Protein AF-A0A538GL56-F1 (afdb_monomer_lite)

Sequence (93 aa):
MAEDEQKLVEELQSELAKLKVSDLLLQTLYTVSSLGYHRLSGETKDLGQAKLAIDSLIALLPVLEGEVPEEALRDFRQVLANLQLAYASAASQ

Foldseek 3Di:
DVVVVVVVVVVVVVVVVPDDPLVVLLVVLVVLLVVLVVCLDDPNPDLVSVVVSLVSLVVCLVVCVVVDDPVSSVVSVVSSVVSVVSSVVSVVD

Secondary structure (DSSP, 8-state):
-HHHHHHHHHHHHHHHHH--HHHHHHHHHHHHHHHHHHTSSSTT--HHHHHHHHHHHHHHHHHTTTTS-HHHHHHHHHHHHHHHHHHHHHH--

Radius of gyration: 18.34 Å; chains: 1; bounding box: 36×18×61 Å

pLDDT: mean 95.4, std 5.4, range [62.28, 98.81]

Structure (mmCIF, N/CA/C/O backbone):
data_AF-A0A538GL56-F1
#
_entry.id   AF-A0A538GL56-F1
#
loop_
_atom_site.group_PDB
_atom_site.id
_atom_site.type_symbol
_atom_site.label_atom_id
_atom_site.label_alt_id
_atom_site.label_comp_id
_atom_site.label_asym_id
_atom_site.label_entity_id
_atom_site.label_seq_id
_atom_site.pdbx_PDB_ins_code
_atom_site.Cartn_x
_atom_site.Cartn_y
_atom_site.Cartn_z
_atom_site.occupancy
_atom_site.B_iso_or_equiv
_atom_site.auth_seq_id
_atom_site.auth_comp_id
_atom_site.auth_asym_id
_atom_site.auth_atom_id
_atom_site.pdbx_PDB_model_num
ATOM 1 N N . MET A 1 1 ? 1.270 10.072 39.791 1.00 62.28 1 MET A N 1
ATOM 2 C CA . MET A 1 1 ? 2.360 9.340 39.102 1.00 62.28 1 MET A CA 1
ATOM 3 C C . MET A 1 1 ? 1.891 7.965 38.636 1.00 62.28 1 MET A C 1
ATOM 5 O O . MET A 1 1 ? 1.675 7.839 37.445 1.00 62.28 1 ME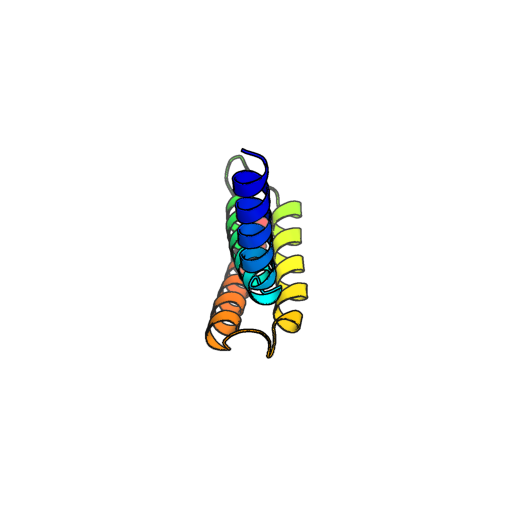T A O 1
ATOM 9 N N . ALA A 1 2 ? 1.638 6.979 39.512 1.00 74.94 2 ALA A N 1
ATOM 10 C CA . ALA A 1 2 ? 1.146 5.657 39.071 1.00 74.94 2 ALA A CA 1
ATOM 11 C C . ALA A 1 2 ? -0.277 5.689 38.464 1.00 74.94 2 ALA A C 1
ATOM 13 O O . ALA A 1 2 ? -0.540 5.012 37.479 1.00 74.94 2 ALA A O 1
ATOM 14 N N . GLU A 1 3 ? -1.179 6.511 39.010 1.00 78.62 3 GLU A N 1
ATOM 15 C CA . GLU A 1 3 ? -2.546 6.671 38.480 1.00 78.62 3 GLU A CA 1
ATOM 16 C C . GLU A 1 3 ? -2.582 7.424 37.137 1.00 78.62 3 GLU A C 1
ATOM 18 O O . GLU A 1 3 ? -3.414 7.127 36.285 1.00 78.62 3 GLU A O 1
ATOM 23 N N . ASP A 1 4 ? -1.670 8.379 36.927 1.00 86.56 4 ASP A N 1
ATOM 24 C CA . ASP A 1 4 ? -1.573 9.137 35.669 1.00 86.56 4 ASP A CA 1
ATOM 25 C C . ASP A 1 4 ? -1.024 8.256 34.538 1.00 86.56 4 ASP A C 1
ATOM 27 O O . ASP A 1 4 ? -1.504 8.314 33.409 1.00 86.56 4 ASP A O 1
ATOM 31 N N . GLU A 1 5 ? -0.050 7.397 34.855 1.00 89.12 5 GLU A N 1
ATOM 32 C CA . GLU A 1 5 ? 0.496 6.404 33.927 1.00 89.12 5 GLU A CA 1
ATOM 33 C C . GLU A 1 5 ? -0.549 5.340 33.561 1.00 89.12 5 GLU A C 1
ATOM 35 O O . GLU A 1 5 ? -0.682 4.989 32.391 1.00 89.12 5 GLU A O 1
ATOM 40 N N . GLN A 1 6 ? -1.354 4.886 34.528 1.00 90.44 6 GLN A N 1
ATOM 41 C CA . GLN A 1 6 ? -2.466 3.963 34.271 1.00 90.44 6 GLN A CA 1
ATOM 42 C C . GLN A 1 6 ? -3.524 4.574 33.347 1.00 90.44 6 GLN A C 1
ATOM 44 O O . GLN A 1 6 ? -3.898 3.939 32.364 1.00 90.44 6 GLN A O 1
ATOM 49 N N . LYS A 1 7 ? -3.946 5.821 33.595 1.00 91.50 7 LYS A N 1
ATOM 50 C CA . LYS A 1 7 ? -4.891 6.525 32.712 1.00 91.50 7 LYS A CA 1
ATOM 51 C C . LYS A 1 7 ? -4.346 6.692 31.298 1.00 91.50 7 LYS A C 1
ATOM 53 O O . LYS A 1 7 ? -5.069 6.446 30.340 1.00 91.50 7 LYS A O 1
ATOM 58 N N . LEU A 1 8 ? -3.067 7.045 31.160 1.00 93.69 8 LEU A N 1
ATOM 59 C CA . LEU A 1 8 ? -2.427 7.166 2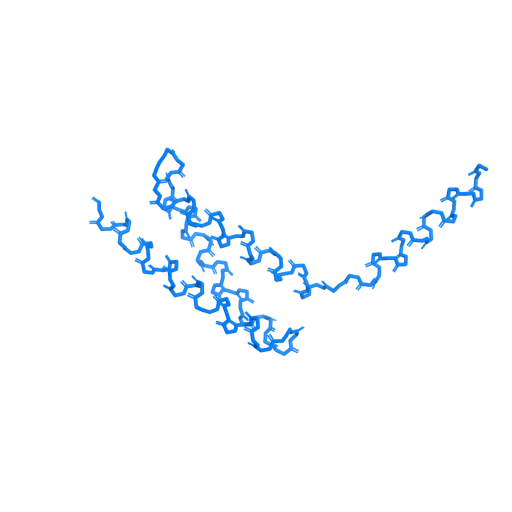9.850 1.00 93.69 8 LEU A CA 1
ATOM 60 C C . LEU A 1 8 ? -2.423 5.830 29.091 1.00 93.69 8 LEU A C 1
ATOM 62 O O . LEU A 1 8 ? -2.672 5.800 27.887 1.00 93.69 8 LEU A O 1
ATOM 66 N N . VAL A 1 9 ? -2.155 4.719 29.784 1.00 93.75 9 VAL A N 1
ATOM 67 C CA . VAL A 1 9 ? -2.198 3.376 29.188 1.00 93.75 9 VAL A CA 1
ATOM 68 C C . VAL A 1 9 ? -3.617 3.009 28.752 1.00 93.75 9 VAL A C 1
ATOM 70 O O . VAL A 1 9 ? -3.790 2.506 27.643 1.00 93.75 9 VAL A O 1
ATOM 73 N N . GLU A 1 10 ? -4.628 3.275 29.580 1.00 94.44 10 GLU A N 1
ATOM 74 C CA . GLU A 1 10 ? -6.037 3.018 29.252 1.00 94.44 10 GLU A CA 1
ATOM 75 C C . GLU A 1 10 ? -6.509 3.848 28.048 1.00 94.44 10 GLU A C 1
ATOM 77 O O . GLU A 1 10 ? -7.146 3.317 27.134 1.00 94.44 10 GLU A O 1
ATOM 82 N N . GLU A 1 11 ? -6.146 5.132 27.998 1.00 93.94 11 GLU A N 1
ATOM 83 C CA . GLU A 1 11 ? -6.431 6.016 26.864 1.00 93.94 11 GLU A CA 1
ATOM 84 C C . GLU A 1 11 ? -5.776 5.498 25.579 1.00 93.94 11 GLU A C 1
ATOM 86 O O . GLU A 1 11 ? -6.439 5.377 24.547 1.00 93.94 11 GLU A O 1
ATOM 91 N N . LEU A 1 12 ? -4.499 5.108 25.643 1.00 93.56 12 LEU A N 1
ATOM 92 C CA . LEU A 1 12 ? -3.783 4.567 24.491 1.00 93.56 12 LEU A CA 1
ATOM 93 C C . LEU A 1 12 ? -4.402 3.250 23.999 1.00 93.56 12 LEU A C 1
ATOM 95 O O . LEU A 1 12 ? -4.564 3.059 22.795 1.00 93.56 12 LEU A O 1
ATOM 99 N N . GLN A 1 13 ? -4.781 2.349 24.910 1.00 93.31 13 GLN A N 1
ATOM 100 C CA . GLN A 1 13 ? -5.467 1.099 24.567 1.00 93.31 13 GLN A CA 1
ATOM 101 C C . GLN A 1 13 ? -6.818 1.356 23.894 1.00 93.31 13 GLN A C 1
ATOM 103 O O . GLN A 1 13 ? -7.145 0.696 22.907 1.00 93.31 13 GLN A O 1
ATOM 108 N N . SER A 1 14 ? -7.579 2.333 24.393 1.00 93.31 14 SER A N 1
ATOM 109 C CA . SER A 1 14 ? -8.848 2.758 23.799 1.00 93.31 14 SER A CA 1
ATOM 110 C C . SER A 1 14 ? -8.660 3.298 22.378 1.00 93.31 14 SER A C 1
ATOM 112 O O . SER A 1 14 ? -9.424 2.938 21.484 1.00 93.31 14 SER A O 1
ATOM 114 N N . GLU A 1 15 ? -7.635 4.116 22.129 1.00 92.69 15 GLU A N 1
ATOM 115 C CA . GLU A 1 15 ? -7.352 4.613 20.776 1.00 92.69 15 GLU A CA 1
ATOM 116 C C . GLU A 1 15 ? -6.879 3.503 19.831 1.00 92.69 15 GLU A C 1
ATOM 118 O O . GLU A 1 15 ? -7.355 3.413 18.699 1.00 92.69 15 GLU A O 1
ATOM 123 N N . LEU A 1 16 ? -6.008 2.601 20.294 1.00 90.94 16 LEU A N 1
ATOM 124 C CA . LEU A 1 16 ? -5.565 1.452 19.499 1.00 90.94 16 LEU A CA 1
ATOM 125 C C . LEU A 1 16 ? -6.731 0.529 19.122 1.00 90.94 16 LEU A C 1
ATOM 127 O O . LEU A 1 16 ? -6.766 0.019 18.004 1.00 90.94 16 LEU A O 1
ATOM 131 N N . ALA A 1 17 ? -7.712 0.354 20.013 1.00 91.06 17 ALA A N 1
ATOM 132 C CA . ALA A 1 17 ? -8.904 -0.450 19.749 1.00 91.06 17 ALA A CA 1
ATOM 133 C C . ALA A 1 17 ? -9.814 0.136 18.651 1.00 91.06 17 ALA A C 1
ATOM 135 O O . ALA A 1 17 ? -10.634 -0.589 18.088 1.00 91.06 17 ALA A O 1
ATOM 136 N N . LYS A 1 18 ? -9.684 1.430 18.331 1.00 93.56 18 LYS A N 1
ATOM 137 C CA . LYS A 1 18 ? -10.451 2.087 17.259 1.00 93.56 18 LYS A CA 1
ATOM 138 C C . LYS A 1 18 ? -9.820 1.914 15.881 1.00 93.56 18 LYS A C 1
ATOM 140 O O . LYS A 1 18 ? -10.496 2.159 14.882 1.00 93.56 18 LYS A O 1
ATOM 145 N N . LEU A 1 19 ? -8.545 1.526 15.810 1.00 94.00 19 LEU A N 1
ATOM 146 C CA . LEU A 1 19 ? -7.846 1.360 14.541 1.00 94.00 19 LEU A CA 1
ATOM 147 C C . LEU A 1 19 ? -8.426 0.181 13.766 1.00 94.00 19 LEU A C 1
ATOM 149 O O . LEU A 1 19 ? -8.487 -0.945 14.262 1.00 94.00 19 LEU A O 1
ATOM 153 N N . LYS A 1 20 ? -8.805 0.429 12.513 1.00 95.38 20 LYS A N 1
ATOM 154 C CA . LYS A 1 20 ? -9.230 -0.634 11.608 1.00 95.38 20 LYS A CA 1
ATOM 155 C C . LYS A 1 20 ? -8.047 -1.127 10.795 1.00 95.38 20 LYS A C 1
ATOM 157 O O . LYS A 1 20 ? -7.228 -0.350 10.306 1.00 95.38 20 LYS A O 1
ATOM 162 N N . VAL A 1 21 ? -8.007 -2.439 10.588 1.00 95.94 21 VAL A N 1
ATOM 163 C CA . VAL A 1 21 ? -7.023 -3.069 9.699 1.00 95.94 21 VAL A CA 1
ATOM 164 C C . VAL A 1 21 ? -7.154 -2.515 8.278 1.00 95.94 21 VAL A C 1
ATOM 166 O O . VAL A 1 21 ? -6.145 -2.261 7.627 1.00 95.94 21 VAL A O 1
ATOM 169 N N . SER A 1 22 ? -8.380 -2.263 7.816 1.00 96.75 22 SER A N 1
ATOM 170 C CA . SER A 1 22 ? -8.645 -1.718 6.485 1.00 96.75 22 SER A CA 1
ATOM 171 C C . SER A 1 22 ? -8.063 -0.313 6.283 1.00 96.75 22 SER A C 1
ATOM 173 O O . SER A 1 22 ? -7.451 -0.056 5.246 1.00 96.75 22 SER A O 1
ATOM 175 N N . ASP A 1 23 ? -8.140 0.557 7.295 1.00 94.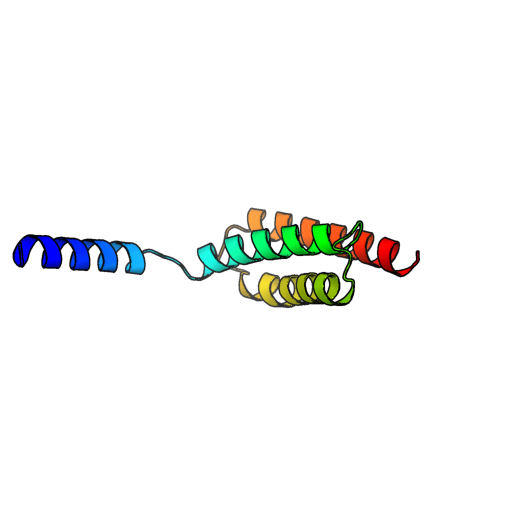44 23 ASP A N 1
ATOM 176 C CA . ASP A 1 23 ? -7.538 1.898 7.256 1.00 94.44 23 ASP A CA 1
ATOM 177 C C . ASP A 1 23 ? -6.004 1.817 7.139 1.00 94.44 23 ASP A C 1
ATOM 179 O O . ASP A 1 23 ? -5.388 2.498 6.313 1.00 94.44 23 ASP A O 1
ATOM 183 N N . LEU A 1 24 ? -5.374 0.920 7.907 1.00 95.44 24 LEU A N 1
ATOM 184 C CA . LEU A 1 24 ? -3.926 0.695 7.845 1.00 95.44 24 LEU A CA 1
ATOM 185 C C . LEU A 1 24 ? -3.488 0.117 6.491 1.00 95.44 24 LEU A C 1
ATOM 187 O O . LEU A 1 24 ? -2.446 0.497 5.947 1.00 95.44 24 LEU A O 1
ATOM 191 N N . LEU A 1 25 ? -4.274 -0.796 5.924 1.00 96.69 25 LEU A N 1
ATOM 192 C CA . LEU A 1 25 ? -3.999 -1.375 4.612 1.00 96.69 25 LEU A CA 1
ATOM 193 C C . LEU A 1 25 ? -4.131 -0.333 3.491 1.00 96.69 25 LEU A C 1
ATOM 195 O O . LEU A 1 25 ? -3.281 -0.318 2.603 1.00 96.69 25 LEU A O 1
ATOM 199 N N . LEU A 1 26 ? -5.096 0.594 3.554 1.00 95.62 26 LEU A N 1
ATOM 200 C CA . LEU A 1 26 ? -5.172 1.724 2.614 1.00 95.62 26 LEU A CA 1
ATOM 201 C C . LEU A 1 26 ? -3.928 2.618 2.689 1.00 95.62 26 LEU A C 1
ATOM 203 O O . LEU A 1 26 ? -3.342 2.969 1.662 1.00 95.62 26 LEU A O 1
ATOM 207 N N . GLN A 1 27 ? -3.479 2.952 3.900 1.00 96.00 27 GLN A N 1
ATOM 208 C CA . GLN A 1 27 ? -2.249 3.722 4.095 1.00 96.00 27 GLN A CA 1
ATOM 209 C C . GLN A 1 27 ? -1.014 2.968 3.573 1.00 96.00 27 GLN A C 1
ATOM 211 O O . GLN A 1 27 ? -0.097 3.562 2.990 1.00 96.00 27 GLN A O 1
ATOM 216 N N . THR A 1 28 ? -0.993 1.648 3.752 1.00 97.31 28 THR A N 1
ATOM 217 C CA . THR A 1 28 ? 0.068 0.780 3.239 1.00 97.31 28 THR A CA 1
ATOM 218 C C . THR A 1 28 ? 0.074 0.787 1.714 1.00 97.31 28 THR A C 1
ATOM 220 O O . THR A 1 28 ? 1.128 1.014 1.123 1.00 97.31 28 THR A O 1
ATOM 223 N N . LEU A 1 29 ? -1.086 0.637 1.065 1.00 97.75 29 LEU A N 1
ATOM 224 C CA . LEU A 1 29 ? -1.219 0.731 -0.391 1.00 97.75 29 LEU A CA 1
ATOM 225 C C . LEU A 1 29 ? -0.700 2.066 -0.923 1.00 97.75 29 LEU A C 1
ATOM 227 O O . LEU A 1 29 ? 0.050 2.075 -1.899 1.00 97.75 29 LEU A O 1
ATOM 231 N N . TYR A 1 30 ? -1.025 3.183 -0.266 1.00 97.56 30 TYR A N 1
ATOM 232 C CA . TYR A 1 30 ? -0.488 4.497 -0.630 1.00 97.56 30 TYR A CA 1
ATOM 233 C C . TYR A 1 30 ? 1.045 4.528 -0.568 1.00 97.56 30 TYR A C 1
ATOM 235 O O . TYR A 1 30 ? 1.712 4.906 -1.534 1.00 97.56 30 TYR A O 1
ATOM 243 N N . THR A 1 31 ? 1.610 4.075 0.551 1.00 98.19 31 THR A N 1
ATOM 244 C CA . THR A 1 31 ? 3.060 4.089 0.787 1.00 98.19 31 THR A CA 1
ATOM 245 C C . THR A 1 31 ? 3.799 3.200 -0.212 1.00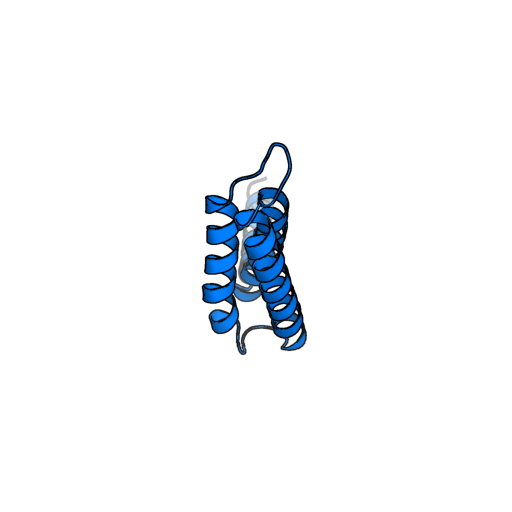 98.19 31 THR A C 1
ATOM 247 O O . THR A 1 31 ? 4.778 3.630 -0.823 1.00 98.19 31 THR A O 1
ATOM 250 N N . VAL A 1 32 ? 3.301 1.981 -0.429 1.00 98.38 32 VAL A N 1
ATOM 251 C CA . VAL A 1 32 ? 3.862 1.011 -1.377 1.00 98.38 32 VAL A CA 1
ATOM 252 C C . VAL A 1 32 ? 3.773 1.532 -2.809 1.00 98.38 32 VAL A C 1
ATOM 254 O O . VAL A 1 32 ? 4.751 1.433 -3.546 1.00 98.38 32 VAL A O 1
ATOM 257 N N . SER A 1 33 ? 2.650 2.149 -3.193 1.00 97.75 33 SER A N 1
ATOM 258 C CA . SER A 1 33 ? 2.490 2.767 -4.516 1.00 97.75 33 SER A CA 1
ATOM 259 C C . SER A 1 33 ? 3.529 3.861 -4.749 1.00 97.75 33 SER A C 1
ATOM 261 O O . SER A 1 33 ? 4.211 3.862 -5.773 1.00 97.75 33 SER A O 1
ATOM 263 N N . SER A 1 34 ? 3.681 4.772 -3.781 1.00 97.62 34 SER A N 1
ATOM 264 C CA . SER A 1 34 ? 4.647 5.871 -3.852 1.00 97.62 34 SER A CA 1
ATOM 265 C C . SER A 1 34 ? 6.077 5.350 -3.995 1.00 97.62 34 SER A C 1
ATOM 267 O O . SER A 1 34 ? 6.795 5.758 -4.913 1.00 97.62 34 SER A O 1
ATOM 269 N N . LEU A 1 35 ? 6.475 4.385 -3.157 1.00 97.88 35 LEU A N 1
ATOM 270 C CA . LEU A 1 35 ? 7.779 3.731 -3.275 1.00 97.88 35 LEU A CA 1
ATOM 271 C C . LEU A 1 35 ? 7.947 3.056 -4.639 1.00 97.88 35 LEU A C 1
ATOM 273 O O . LEU A 1 35 ? 8.990 3.227 -5.260 1.00 97.88 35 LEU A O 1
ATOM 277 N N . GLY A 1 36 ? 6.923 2.354 -5.130 1.00 98.12 36 GLY A N 1
ATOM 278 C CA . GLY A 1 36 ? 6.928 1.705 -6.440 1.00 98.12 36 GLY A CA 1
ATOM 279 C C . GLY A 1 36 ? 7.321 2.662 -7.565 1.00 98.12 36 GLY A C 1
ATOM 280 O O . GLY A 1 36 ? 8.238 2.354 -8.325 1.00 98.12 36 GLY A O 1
ATOM 281 N N . TYR A 1 37 ? 6.721 3.856 -7.616 1.00 98.06 37 TYR A N 1
ATOM 282 C CA . TYR A 1 37 ? 7.086 4.884 -8.600 1.00 98.06 37 TYR A CA 1
ATOM 283 C C . TYR A 1 37 ? 8.542 5.350 -8.468 1.00 98.06 37 TYR A C 1
ATOM 285 O O . TYR A 1 37 ? 9.245 5.457 -9.473 1.00 98.06 37 TYR A O 1
ATOM 293 N N . HIS A 1 38 ? 9.033 5.568 -7.245 1.00 97.38 38 HIS A N 1
ATOM 294 C CA . HIS A 1 38 ? 10.421 5.993 -7.004 1.00 97.38 38 HIS A CA 1
ATOM 295 C C . HIS A 1 38 ? 11.458 4.930 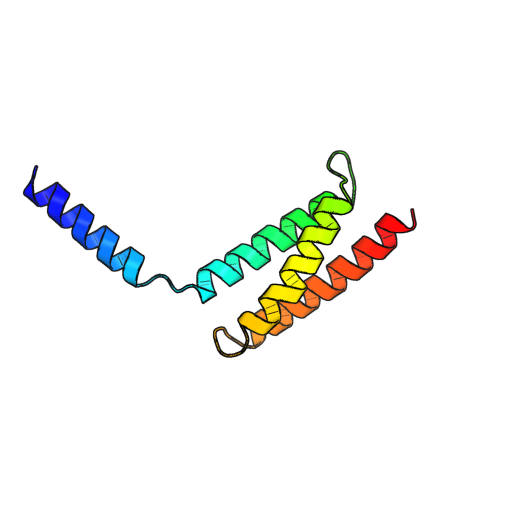-7.411 1.00 97.38 38 HIS A C 1
ATOM 297 O O . HIS A 1 38 ? 12.630 5.249 -7.615 1.00 97.38 38 HIS A O 1
ATOM 303 N N . ARG A 1 39 ? 11.046 3.665 -7.555 1.00 97.94 39 ARG A N 1
ATOM 304 C CA . ARG A 1 39 ? 11.908 2.563 -8.007 1.00 97.94 39 ARG A CA 1
ATOM 305 C C . ARG A 1 39 ? 11.931 2.373 -9.523 1.00 97.94 39 ARG A C 1
ATOM 307 O O . ARG A 1 39 ? 12.695 1.543 -10.008 1.00 97.94 39 ARG A O 1
ATOM 314 N N . LEU A 1 40 ? 11.164 3.146 -10.292 1.00 97.69 40 LEU A N 1
ATOM 315 C CA . LEU A 1 40 ? 11.131 3.019 -11.753 1.00 97.69 40 LEU A CA 1
ATOM 316 C C . LEU A 1 40 ? 12.283 3.727 -12.477 1.00 97.69 40 LEU A C 1
ATOM 318 O O . LEU A 1 40 ? 12.603 3.369 -13.611 1.00 97.69 40 LEU A O 1
ATOM 322 N N . SER A 1 41 ? 12.915 4.727 -11.857 1.00 94.56 41 SER A N 1
ATOM 323 C CA . SER A 1 41 ? 13.908 5.580 -12.523 1.00 94.56 41 SER A CA 1
ATOM 324 C C . SER A 1 41 ? 14.875 6.246 -11.540 1.00 94.56 41 SER A C 1
ATOM 326 O O . SER A 1 41 ? 14.676 6.175 -10.329 1.00 94.56 41 SER A O 1
ATOM 328 N N . GLY A 1 42 ? 15.906 6.910 -12.070 1.00 93.19 42 GLY A N 1
ATOM 329 C CA . GLY A 1 42 ? 16.884 7.659 -11.278 1.00 93.19 42 GLY A CA 1
ATOM 330 C C . GLY A 1 42 ? 17.869 6.768 -10.517 1.00 93.19 42 GLY A C 1
ATOM 331 O O . GLY A 1 42 ? 18.020 5.585 -10.818 1.00 93.19 42 GLY A O 1
ATOM 332 N N . GLU A 1 43 ? 18.544 7.347 -9.523 1.00 93.19 43 GLU A N 1
ATOM 333 C CA . GLU A 1 43 ? 19.573 6.663 -8.720 1.00 93.19 43 GLU A CA 1
ATOM 334 C C . GLU A 1 43 ? 19.009 5.515 -7.870 1.00 93.19 43 GLU A C 1
ATOM 336 O O . GLU A 1 43 ? 19.717 4.568 -7.543 1.00 93.19 43 GLU A O 1
ATOM 341 N N . THR A 1 44 ? 17.719 5.569 -7.537 1.00 93.44 44 THR A N 1
ATOM 342 C CA . THR A 1 44 ? 17.028 4.554 -6.734 1.00 93.44 44 THR A CA 1
ATOM 343 C C . THR A 1 44 ? 16.333 3.480 -7.570 1.00 93.44 44 THR A C 1
ATOM 345 O O . THR A 1 44 ? 15.569 2.696 -6.994 1.00 93.44 44 THR A O 1
ATOM 348 N N . LYS A 1 45 ? 16.565 3.447 -8.896 1.00 96.88 45 LYS A N 1
ATOM 349 C CA . LYS A 1 45 ? 15.934 2.496 -9.823 1.00 96.88 45 LYS A CA 1
ATOM 350 C C . LYS A 1 45 ? 16.197 1.055 -9.380 1.00 96.88 45 LYS A C 1
ATOM 352 O O . LYS A 1 45 ? 17.337 0.611 -9.311 1.00 96.88 45 LYS A O 1
ATOM 357 N N . ASP A 1 46 ? 15.116 0.322 -9.145 1.00 98.31 46 ASP A N 1
ATOM 358 C CA . ASP A 1 46 ? 15.118 -1.096 -8.803 1.00 98.31 46 ASP A CA 1
ATOM 359 C C . ASP A 1 46 ? 13.808 -1.726 -9.301 1.00 98.31 46 ASP A C 1
ATOM 361 O O . ASP A 1 46 ? 12.749 -1.634 -8.674 1.00 98.31 46 ASP A O 1
ATOM 365 N N . LEU A 1 47 ? 13.872 -2.379 -10.463 1.00 98.12 47 LEU A N 1
ATOM 366 C CA . LEU A 1 47 ? 12.696 -2.997 -11.074 1.00 98.12 47 LEU A CA 1
ATOM 367 C C . LEU A 1 47 ? 12.187 -4.215 -10.281 1.00 98.12 47 LEU A C 1
ATOM 369 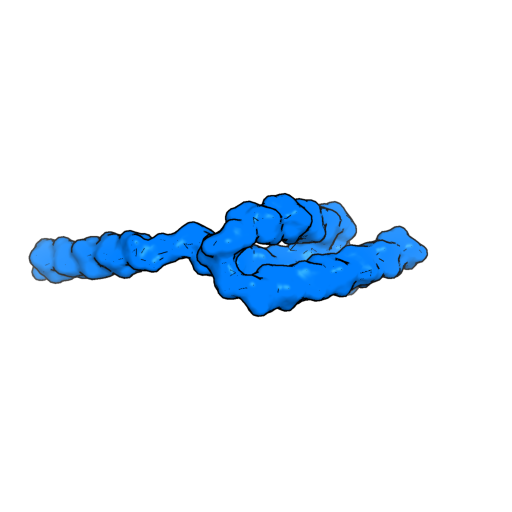O O . LEU A 1 47 ? 11.014 -4.563 -10.399 1.00 98.12 47 LEU A O 1
ATOM 373 N N . GLY A 1 48 ? 13.019 -4.849 -9.452 1.00 98.38 48 GLY A N 1
ATOM 374 C CA . GLY A 1 48 ? 12.567 -5.911 -8.553 1.00 98.38 48 GLY A CA 1
ATOM 375 C C . GLY A 1 48 ? 11.652 -5.353 -7.464 1.00 98.38 48 GLY A C 1
ATOM 376 O O . GLY A 1 48 ? 10.559 -5.872 -7.240 1.00 98.38 48 GLY A O 1
ATOM 377 N N . GLN A 1 49 ? 12.051 -4.238 -6.849 1.00 98.38 49 GLN A N 1
ATOM 378 C CA . GLN A 1 49 ? 11.239 -3.537 -5.848 1.00 98.38 49 GLN A CA 1
ATOM 379 C C . GLN A 1 49 ? 9.970 -2.917 -6.447 1.00 98.38 49 GLN A C 1
ATOM 381 O O . GLN A 1 49 ? 8.904 -3.000 -5.839 1.00 98.38 49 GLN A O 1
ATOM 386 N N . ALA A 1 50 ? 10.042 -2.347 -7.654 1.00 98.62 50 ALA A N 1
ATOM 387 C CA . ALA A 1 50 ? 8.852 -1.845 -8.345 1.00 98.62 50 ALA A CA 1
ATOM 388 C C . ALA A 1 50 ? 7.852 -2.974 -8.655 1.00 98.62 50 ALA A C 1
ATOM 390 O O . ALA A 1 50 ? 6.648 -2.811 -8.453 1.00 98.62 50 ALA A O 1
ATOM 391 N N . LYS A 1 51 ? 8.348 -4.145 -9.080 1.00 98.69 51 LYS A N 1
ATOM 392 C CA . LYS A 1 51 ? 7.509 -5.330 -9.280 1.00 98.69 51 LYS A CA 1
ATOM 393 C C . LYS A 1 51 ? 6.877 -5.811 -7.974 1.00 98.69 51 LYS A C 1
ATOM 395 O O . LYS A 1 51 ? 5.685 -6.098 -7.964 1.00 98.69 51 LYS A O 1
ATOM 400 N N . LEU A 1 52 ? 7.638 -5.853 -6.880 1.00 98.81 52 LEU A N 1
ATOM 401 C CA . LEU A 1 52 ? 7.106 -6.224 -5.567 1.00 98.81 52 LEU A CA 1
ATOM 402 C C . LEU A 1 52 ? 5.963 -5.293 -5.135 1.00 98.81 52 LEU A C 1
ATOM 404 O O . LEU A 1 52 ? 4.951 -5.767 -4.621 1.00 98.81 52 LEU A O 1
ATOM 408 N N . ALA A 1 53 ? 6.090 -3.987 -5.384 1.00 98.69 53 ALA A N 1
ATOM 409 C CA . ALA A 1 53 ? 5.018 -3.030 -5.125 1.00 98.69 53 ALA A CA 1
ATOM 410 C C . ALA A 1 53 ? 3.759 -3.338 -5.957 1.00 98.69 53 ALA A C 1
ATOM 412 O O . ALA A 1 53 ? 2.666 -3.415 -5.401 1.00 98.69 53 ALA A O 1
ATOM 413 N N . ILE A 1 54 ? 3.909 -3.585 -7.264 1.00 98.81 54 ILE A N 1
ATOM 414 C CA . ILE A 1 54 ? 2.798 -3.964 -8.156 1.00 98.81 54 ILE A CA 1
ATOM 415 C C . ILE A 1 54 ? 2.104 -5.238 -7.665 1.00 98.81 54 ILE A C 1
ATOM 417 O O . ILE A 1 54 ? 0.883 -5.249 -7.520 1.00 98.81 54 ILE A O 1
ATOM 421 N N . ASP A 1 55 ? 2.870 -6.292 -7.385 1.00 98.81 55 ASP A N 1
ATOM 422 C CA . ASP A 1 55 ? 2.328 -7.581 -6.947 1.00 98.81 55 ASP A CA 1
ATOM 423 C C . ASP A 1 55 ? 1.594 -7.439 -5.600 1.00 98.81 55 ASP A C 1
ATOM 425 O O . ASP A 1 55 ? 0.537 -8.037 -5.396 1.00 98.81 55 ASP A O 1
ATOM 429 N N . SER A 1 56 ? 2.098 -6.577 -4.710 1.00 98.62 56 SER A N 1
ATOM 430 C CA . SER A 1 56 ? 1.446 -6.255 -3.435 1.00 98.62 56 SER A CA 1
ATOM 431 C C . SER A 1 56 ? 0.098 -5.559 -3.641 1.00 98.62 56 SER A C 1
ATOM 433 O O . SER A 1 56 ? -0.885 -5.931 -3.006 1.00 98.62 56 SER A O 1
ATOM 435 N N . LEU A 1 57 ? 0.024 -4.580 -4.550 1.00 98.50 57 LEU A N 1
ATOM 436 C CA . LEU A 1 57 ? -1.230 -3.902 -4.898 1.00 98.50 57 LEU A CA 1
ATOM 437 C C . LEU A 1 57 ? -2.249 -4.880 -5.503 1.00 98.50 57 LEU A C 1
ATOM 439 O O . LEU A 1 57 ? -3.417 -4.847 -5.122 1.00 98.50 57 LEU A O 1
ATOM 443 N N . ILE A 1 58 ? -1.810 -5.763 -6.408 1.00 98.56 58 ILE A N 1
ATOM 444 C CA . ILE A 1 58 ? -2.664 -6.801 -7.011 1.00 98.56 58 ILE A CA 1
ATOM 445 C C . ILE A 1 58 ? -3.260 -7.705 -5.928 1.00 98.56 58 ILE A C 1
ATOM 447 O O . ILE A 1 58 ? -4.443 -8.027 -5.989 1.00 98.56 58 ILE A O 1
ATOM 451 N N . ALA A 1 59 ? -2.454 -8.112 -4.945 1.00 98.38 59 ALA A N 1
ATOM 452 C CA . ALA A 1 59 ? -2.889 -9.017 -3.889 1.00 98.38 59 ALA A CA 1
ATOM 453 C C . ALA A 1 59 ? -3.815 -8.345 -2.862 1.00 98.38 59 ALA A C 1
ATOM 455 O O . ALA A 1 59 ? -4.764 -8.968 -2.393 1.00 98.38 59 ALA A O 1
ATOM 456 N N . LEU A 1 60 ? -3.543 -7.090 -2.500 1.00 97.12 60 LEU A N 1
ATOM 457 C CA . LEU A 1 60 ? -4.246 -6.403 -1.414 1.00 97.12 60 LEU A CA 1
ATOM 458 C C . LEU A 1 60 ? -5.549 -5.726 -1.850 1.00 97.12 60 LEU A C 1
ATOM 460 O O . LEU A 1 60 ? -6.453 -5.601 -1.028 1.00 97.12 60 LEU A O 1
ATOM 464 N N . LEU A 1 61 ? -5.682 -5.300 -3.111 1.00 97.69 61 LEU A N 1
ATOM 465 C CA . LEU A 1 61 ? -6.905 -4.629 -3.567 1.00 97.69 61 LEU A CA 1
ATOM 466 C C . LEU A 1 61 ? -8.172 -5.493 -3.432 1.00 97.69 61 LEU A C 1
ATOM 468 O O . LEU A 1 61 ? -9.150 -4.976 -2.895 1.00 97.69 61 LEU A O 1
ATOM 472 N N . PRO A 1 62 ? -8.177 -6.783 -3.828 1.00 97.19 62 PRO A N 1
ATOM 473 C CA . PRO A 1 62 ? -9.336 -7.655 -3.630 1.00 97.19 62 PRO A CA 1
ATOM 474 C C . PRO A 1 62 ? -9.665 -7.900 -2.153 1.00 97.19 62 PRO A C 1
ATOM 476 O O . PRO A 1 62 ? -10.823 -8.063 -1.795 1.00 97.19 62 PRO A O 1
ATOM 479 N N . VAL A 1 63 ? -8.654 -7.903 -1.276 1.00 96.75 63 VAL A N 1
ATOM 480 C CA . VAL A 1 63 ? -8.835 -8.119 0.172 1.00 96.75 63 VAL A CA 1
ATOM 481 C C . VAL A 1 63 ? -9.595 -6.962 0.830 1.00 96.75 63 VAL A C 1
ATOM 483 O O . VAL A 1 63 ? -10.220 -7.155 1.866 1.00 96.75 63 VAL A O 1
ATOM 486 N N . LEU A 1 64 ? -9.553 -5.768 0.235 1.00 96.88 64 LEU A N 1
ATOM 487 C CA . LEU A 1 64 ? -10.230 -4.577 0.750 1.00 96.88 64 LEU A CA 1
ATOM 488 C C . LEU A 1 64 ? -11.647 -4.383 0.192 1.00 96.88 64 LEU A C 1
ATOM 490 O O . LEU A 1 64 ? -12.327 -3.432 0.578 1.00 96.88 64 LEU A O 1
ATOM 494 N N . GLU A 1 65 ? -12.117 -5.252 -0.702 1.00 96.12 65 GLU A N 1
ATOM 495 C CA . GLU A 1 65 ? -13.481 -5.176 -1.229 1.00 96.12 65 GLU A CA 1
ATOM 496 C C . GLU A 1 65 ? -14.517 -5.342 -0.108 1.00 96.12 65 GLU A C 1
ATOM 498 O O . GLU A 1 65 ? -14.478 -6.297 0.659 1.00 96.12 65 GLU A O 1
ATOM 503 N N . GLY A 1 66 ? -15.443 -4.385 0.005 1.00 95.56 66 GLY A N 1
ATOM 504 C CA . GLY A 1 66 ? -16.464 -4.364 1.061 1.00 95.56 66 GLY A CA 1
ATOM 505 C C . GLY A 1 66 ? -15.989 -3.837 2.423 1.00 95.56 66 GLY A C 1
ATOM 506 O O . GLY A 1 66 ? -16.828 -3.500 3.254 1.00 95.56 66 GLY A O 1
ATOM 507 N N . GLU A 1 67 ? -14.679 -3.690 2.633 1.00 96.62 67 GLU A N 1
ATOM 508 C CA . GLU A 1 67 ? -14.088 -3.214 3.896 1.00 96.62 67 GLU A CA 1
ATOM 509 C C . GLU A 1 67 ? -13.777 -1.706 3.898 1.00 96.62 67 GLU A C 1
ATOM 511 O O . GLU A 1 67 ? -13.541 -1.105 4.951 1.00 96.62 67 GLU A O 1
ATOM 516 N N . VAL A 1 68 ? -13.757 -1.084 2.715 1.00 96.12 68 VAL A N 1
ATOM 517 C CA . VAL A 1 68 ? -13.445 0.339 2.504 1.00 96.12 68 VAL A CA 1
ATOM 518 C C . VAL A 1 68 ? -14.387 0.967 1.466 1.00 96.12 68 VAL A C 1
ATOM 520 O O . VAL A 1 68 ? -15.028 0.233 0.709 1.00 96.12 68 VAL A O 1
ATOM 523 N N . PRO A 1 69 ? -14.473 2.313 1.384 1.00 96.06 69 PRO A N 1
ATOM 524 C CA . PRO A 1 69 ? -15.262 2.987 0.354 1.00 96.06 69 PRO A CA 1
ATOM 525 C C . PRO A 1 69 ? -14.860 2.568 -1.065 1.00 96.06 69 PRO A C 1
ATOM 527 O O . PRO A 1 69 ? -13.672 2.471 -1.390 1.00 96.06 69 PRO A O 1
ATOM 530 N N . GLU A 1 70 ? -15.849 2.353 -1.931 1.00 96.50 70 GLU A N 1
ATOM 531 C CA . GLU A 1 70 ? -15.627 1.870 -3.298 1.00 96.50 70 GLU A CA 1
ATOM 532 C C . GLU A 1 70 ? -14.797 2.859 -4.132 1.00 96.50 70 GLU A C 1
ATOM 534 O O . GLU A 1 70 ? -13.980 2.450 -4.964 1.00 96.50 70 GLU A O 1
ATOM 539 N N . GLU A 1 71 ? -14.944 4.160 -3.868 1.00 97.31 71 GLU A N 1
ATOM 540 C CA . GLU A 1 71 ? -14.167 5.213 -4.516 1.00 97.31 71 GLU A CA 1
ATOM 541 C C . GLU A 1 71 ? -12.668 5.046 -4.253 1.00 97.31 71 GLU A C 1
ATOM 543 O O . GLU A 1 71 ? -11.873 5.145 -5.187 1.00 97.31 71 GLU A O 1
ATOM 548 N N . ALA A 1 72 ? -12.280 4.698 -3.020 1.00 96.06 72 ALA A N 1
ATOM 549 C CA . ALA A 1 72 ? -10.880 4.474 -2.670 1.00 96.06 72 ALA A CA 1
ATOM 550 C C . ALA A 1 72 ? -10.295 3.284 -3.448 1.00 96.06 72 ALA A C 1
ATOM 552 O O . ALA A 1 72 ? -9.197 3.373 -3.999 1.00 96.06 72 ALA A O 1
ATOM 553 N N . LEU A 1 73 ? -11.047 2.182 -3.565 1.00 97.62 73 LEU A N 1
ATOM 554 C CA . LEU A 1 73 ? -10.621 1.018 -4.351 1.00 97.62 73 LEU A CA 1
ATOM 555 C C . LEU A 1 73 ? -10.476 1.354 -5.834 1.00 97.62 73 LEU A C 1
ATOM 557 O O . LEU A 1 73 ? -9.528 0.911 -6.484 1.00 97.62 73 LEU A O 1
ATOM 561 N N . ARG A 1 74 ? -11.412 2.132 -6.387 1.00 97.94 74 ARG A N 1
ATOM 562 C CA . ARG A 1 74 ? -11.343 2.588 -7.778 1.00 97.94 74 ARG A CA 1
ATOM 563 C C . ARG A 1 74 ? -10.088 3.424 -8.020 1.00 97.94 74 ARG A C 1
ATOM 565 O O . ARG A 1 74 ? -9.390 3.181 -9.004 1.00 97.94 74 ARG A O 1
ATOM 572 N N . ASP A 1 75 ? -9.781 4.352 -7.122 1.00 98.12 75 ASP A N 1
ATOM 573 C CA . ASP A 1 75 ? -8.618 5.224 -7.253 1.00 98.12 75 ASP A CA 1
ATOM 574 C C . ASP A 1 75 ? -7.310 4.413 -7.184 1.00 98.12 75 ASP A C 1
ATOM 576 O O . ASP A 1 75 ? -6.429 4.583 -8.030 1.00 98.12 75 ASP A O 1
ATOM 580 N N . PHE A 1 76 ? -7.201 3.435 -6.277 1.00 98.12 76 PHE A N 1
ATOM 581 C CA . PHE A 1 76 ? -6.028 2.555 -6.231 1.00 98.12 76 PHE A CA 1
ATOM 582 C C . PHE A 1 76 ? -5.916 1.601 -7.425 1.00 98.12 76 PHE A C 1
ATOM 584 O O . PHE A 1 76 ? -4.801 1.310 -7.863 1.00 98.12 76 PHE A O 1
ATOM 591 N N . ARG A 1 77 ? -7.030 1.144 -8.009 1.00 98.50 77 ARG A N 1
ATOM 592 C CA . ARG A 1 77 ? -6.999 0.394 -9.277 1.00 98.50 77 ARG A CA 1
ATOM 593 C C . ARG A 1 77 ? -6.411 1.237 -10.409 1.00 98.50 77 ARG A C 1
ATOM 595 O O . ARG A 1 77 ? -5.613 0.727 -11.194 1.00 98.50 77 ARG A O 1
ATOM 602 N N . GLN A 1 78 ? -6.736 2.530 -10.460 1.00 98.62 78 GLN A N 1
ATOM 603 C CA . GLN A 1 78 ? -6.124 3.449 -11.421 1.00 98.62 78 GLN A CA 1
ATOM 604 C C . GLN A 1 78 ? -4.624 3.640 -11.151 1.00 98.62 78 GLN A C 1
ATOM 606 O O . GLN A 1 78 ? -3.822 3.619 -12.087 1.00 98.62 78 GLN A O 1
ATOM 611 N N . VAL A 1 79 ? -4.228 3.785 -9.881 1.00 98.44 79 VAL A N 1
ATOM 612 C CA . VAL A 1 79 ? -2.814 3.867 -9.478 1.00 98.44 79 VAL A CA 1
ATOM 613 C C . VAL A 1 79 ? -2.044 2.617 -9.904 1.00 98.44 79 VAL A C 1
ATOM 615 O O . VAL A 1 79 ? -0.961 2.752 -10.474 1.00 98.44 79 VAL A O 1
ATOM 618 N N . LEU A 1 80 ? -2.605 1.424 -9.682 1.00 98.69 80 LEU A N 1
ATOM 619 C CA . LEU A 1 80 ? -2.017 0.149 -10.094 1.00 98.69 80 LEU A CA 1
ATOM 620 C C . LEU A 1 80 ? -1.811 0.090 -11.610 1.00 98.69 80 LEU A C 1
ATOM 622 O O . LEU A 1 80 ? -0.707 -0.211 -12.061 1.00 98.69 80 LEU A O 1
ATOM 626 N N . ALA A 1 81 ? -2.844 0.414 -12.393 1.00 98.75 81 ALA A N 1
ATOM 627 C CA . ALA A 1 81 ? -2.761 0.399 -13.852 1.00 98.75 81 ALA A CA 1
ATOM 628 C C . ALA A 1 81 ? -1.665 1.349 -14.366 1.00 98.75 81 ALA A C 1
ATOM 630 O O . ALA A 1 81 ? -0.832 0.967 -15.190 1.00 98.75 81 ALA A O 1
ATOM 631 N N . ASN A 1 82 ? -1.608 2.568 -13.825 1.00 98.56 82 ASN A N 1
ATOM 632 C CA . ASN A 1 82 ? -0.582 3.548 -14.180 1.00 98.56 82 ASN A CA 1
ATOM 633 C C . ASN A 1 82 ? 0.826 3.062 -13.806 1.00 98.56 82 ASN A C 1
ATOM 635 O O . ASN A 1 82 ? 1.759 3.201 -14.601 1.00 98.56 82 ASN A O 1
ATOM 639 N N . LEU A 1 83 ? 0.980 2.447 -12.630 1.00 98.56 83 LEU A N 1
ATOM 640 C CA . LEU A 1 83 ? 2.260 1.922 -12.166 1.00 98.56 83 LEU A CA 1
ATOM 641 C C . LEU A 1 83 ? 2.739 0.763 -13.050 1.00 98.56 83 LEU A C 1
ATOM 643 O O . LEU A 1 83 ? 3.914 0.708 -13.400 1.00 98.56 83 LEU A O 1
ATOM 647 N N . GLN A 1 84 ? 1.835 -0.126 -13.466 1.00 98.69 84 GLN A N 1
ATOM 648 C CA . GLN A 1 84 ? 2.138 -1.225 -14.388 1.00 98.69 84 GLN A CA 1
ATOM 649 C C . GLN A 1 84 ? 2.584 -0.725 -15.768 1.00 98.69 84 GLN A C 1
ATOM 651 O O . GLN A 1 84 ? 3.559 -1.239 -16.317 1.00 98.69 84 GLN A O 1
ATOM 656 N N . LEU A 1 85 ? 1.921 0.297 -16.317 1.00 98.56 85 LEU A N 1
ATOM 657 C CA . LEU A 1 85 ? 2.313 0.913 -17.592 1.00 98.56 85 LEU A CA 1
ATOM 658 C C . LEU A 1 85 ? 3.691 1.581 -17.503 1.00 98.56 85 LEU A C 1
ATOM 660 O O . LEU A 1 85 ? 4.540 1.400 -18.383 1.00 98.56 85 LEU A O 1
ATOM 664 N N . ALA A 1 86 ? 3.934 2.325 -16.423 1.00 98.25 86 ALA A N 1
ATOM 665 C CA . ALA A 1 86 ? 5.218 2.966 -16.177 1.00 98.25 86 ALA A CA 1
ATOM 666 C C . ALA A 1 86 ? 6.334 1.926 -15.969 1.00 98.25 86 ALA A C 1
ATOM 668 O O . ALA A 1 86 ? 7.430 2.080 -16.505 1.00 98.25 86 ALA A O 1
ATOM 669 N N . TYR A 1 87 ? 6.038 0.826 -15.272 1.00 98.56 87 TYR A N 1
ATOM 670 C CA . TYR A 1 87 ? 6.944 -0.308 -15.113 1.00 98.56 87 TYR A CA 1
ATOM 671 C C . TYR A 1 87 ? 7.309 -0.963 -16.440 1.00 98.56 87 TYR A C 1
ATOM 673 O O . TYR A 1 87 ? 8.493 -1.131 -16.723 1.00 98.56 87 TYR A O 1
ATOM 681 N N . ALA A 1 88 ? 6.318 -1.284 -17.275 1.00 98.31 88 ALA A N 1
ATOM 682 C CA . ALA A 1 88 ? 6.556 -1.867 -18.592 1.00 98.31 88 ALA A CA 1
ATOM 683 C C . ALA A 1 88 ? 7.470 -0.965 -19.436 1.00 98.31 88 ALA A C 1
ATOM 685 O O . ALA A 1 88 ? 8.449 -1.439 -20.008 1.00 98.31 88 ALA A O 1
ATOM 686 N N . SER A 1 89 ? 7.205 0.344 -19.417 1.00 97.44 89 SER A N 1
ATOM 687 C CA . SER A 1 89 ? 8.017 1.347 -20.114 1.00 97.44 89 SER A CA 1
ATOM 688 C C . SER A 1 89 ? 9.446 1.444 -19.565 1.00 97.44 89 SER A C 1
ATOM 690 O O . SER A 1 89 ? 10.388 1.678 -20.318 1.00 97.44 89 SER A O 1
ATOM 692 N N . ALA A 1 90 ? 9.635 1.295 -18.251 1.00 96.62 90 ALA A N 1
ATOM 693 C CA . ALA A 1 90 ? 10.947 1.341 -17.599 1.00 96.62 90 ALA A CA 1
ATOM 694 C C . ALA A 1 90 ? 11.763 0.048 -17.768 1.00 96.62 90 ALA A C 1
ATOM 696 O O . ALA A 1 90 ? 12.993 0.092 -17.671 1.00 96.62 90 ALA A O 1
ATOM 697 N N . ALA A 1 91 ? 11.085 -1.082 -17.983 1.00 95.12 91 ALA A N 1
ATOM 698 C CA . ALA A 1 91 ? 11.679 -2.394 -18.228 1.00 95.12 91 ALA A CA 1
ATOM 699 C C . ALA A 1 91 ? 12.067 -2.610 -19.700 1.00 95.12 91 ALA A C 1
ATOM 701 O O . ALA A 1 91 ? 12.917 -3.448 -19.985 1.00 95.12 91 ALA A O 1
ATOM 702 N N . SER A 1 92 ? 11.453 -1.867 -20.627 1.00 93.25 92 SER A N 1
ATOM 703 C CA . SER A 1 92 ? 11.783 -1.889 -22.057 1.00 93.25 92 SER A CA 1
ATOM 704 C C . SER A 1 92 ? 12.863 -0.883 -22.479 1.00 93.25 92 SER A C 1
ATOM 706 O O . SER A 1 92 ? 13.180 -0.815 -23.665 1.00 93.25 92 SER A O 1
ATOM 708 N N . GLN A 1 93 ? 13.364 -0.069 -21.544 1.00 79.12 93 GLN A N 1
ATOM 709 C CA . GLN A 1 93 ? 14.480 0.869 -21.734 1.00 79.12 93 GLN A CA 1
ATOM 710 C C . GLN A 1 93 ? 15.803 0.207 -21.362 1.00 79.12 93 GLN A C 1
ATOM 712 O O . GLN A 1 93 ? 16.759 0.358 -22.150 1.00 79.12 93 GLN A O 1
#